Protein AF-A0A842LQK1-F1 (afdb_monomer_lite)

Foldseek 3Di:
DVVVVVVVVVVVVVVVVVVVVPPPQPPPPPPPPPPQPFPDDDPFFTKTKDDFFADPPAPDEAEAEAQLQLVCVSVRSVVVVVRVVCRDPHHHTYMYTYTHTPPPNVDRPVVNVSSVVRVVD

Radius of gyration: 19.78 Å; chains: 1; bounding box: 48×56×37 Å

Structure (mmCIF, N/CA/C/O backbone):
data_AF-A0A842LQK1-F1
#
_entry.id   AF-A0A842LQK1-F1
#
loop_
_atom_site.group_PDB
_atom_site.id
_atom_site.type_symbol
_atom_site.label_atom_id
_atom_site.label_alt_id
_atom_site.label_comp_id
_atom_site.label_asym_id
_atom_site.label_entity_id
_atom_site.label_seq_id
_atom_site.pdbx_PDB_ins_code
_atom_site.Cartn_x
_atom_site.Cartn_y
_atom_site.Cartn_z
_atom_site.occupancy
_atom_site.B_iso_or_equiv
_atom_site.auth_seq_id
_atom_site.auth_comp_id
_atom_site.auth_asym_id
_atom_site.auth_atom_id
_atom_site.pdbx_PDB_model_num
ATOM 1 N N . MET A 1 1 ? 29.451 43.425 2.345 1.00 68.75 1 MET A N 1
ATOM 2 C CA . MET A 1 1 ? 28.699 42.564 1.396 1.00 68.75 1 MET A CA 1
ATOM 3 C C . MET A 1 1 ? 28.865 41.070 1.684 1.00 68.75 1 MET A C 1
ATOM 5 O O . MET A 1 1 ? 27.851 40.403 1.824 1.00 68.75 1 MET A O 1
ATOM 9 N N . ARG A 1 2 ? 30.087 40.549 1.893 1.00 76.81 2 ARG A N 1
ATOM 10 C CA . ARG A 1 2 ? 30.337 39.114 2.169 1.00 76.81 2 ARG A CA 1
ATOM 11 C C . ARG A 1 2 ? 29.569 38.523 3.370 1.00 76.81 2 ARG A C 1
ATOM 13 O O . ARG A 1 2 ? 28.987 37.460 3.238 1.00 76.81 2 ARG A O 1
ATOM 20 N N . ARG A 1 3 ? 29.472 39.235 4.504 1.00 78.19 3 ARG A N 1
ATOM 21 C CA . ARG A 1 3 ? 28.734 38.756 5.699 1.00 78.19 3 ARG A CA 1
ATOM 22 C C . ARG A 1 3 ? 27.224 38.604 5.475 1.00 78.19 3 ARG A C 1
ATOM 24 O O . ARG A 1 3 ? 26.626 37.681 6.008 1.00 78.19 3 ARG A O 1
ATOM 31 N N . LYS A 1 4 ? 26.619 39.497 4.679 1.00 78.25 4 LYS A N 1
ATOM 32 C CA . LYS A 1 4 ? 25.191 39.415 4.326 1.00 78.25 4 LYS A CA 1
ATOM 33 C C . LYS A 1 4 ? 24.937 38.233 3.387 1.00 78.25 4 LYS A C 1
ATOM 35 O O . LYS A 1 4 ? 24.012 37.481 3.634 1.00 78.25 4 LYS A O 1
ATOM 40 N N . LEU A 1 5 ? 25.816 38.021 2.403 1.00 87.19 5 LEU A N 1
ATOM 41 C CA . LEU A 1 5 ? 25.741 36.882 1.482 1.00 87.19 5 LEU A CA 1
ATOM 42 C C . LEU A 1 5 ? 25.854 35.528 2.208 1.00 87.19 5 LEU A C 1
ATOM 44 O O . LEU A 1 5 ? 25.069 34.628 1.938 1.00 87.19 5 LEU A O 1
ATOM 48 N N . ILE A 1 6 ? 26.783 35.407 3.164 1.00 88.81 6 ILE A N 1
ATOM 49 C CA . ILE A 1 6 ? 26.952 34.189 3.978 1.00 88.81 6 ILE A CA 1
ATOM 50 C C . ILE A 1 6 ? 25.699 33.912 4.819 1.00 88.81 6 ILE A C 1
ATOM 52 O O . ILE A 1 6 ? 25.238 32.775 4.865 1.00 88.81 6 ILE A O 1
ATOM 56 N N . LEU A 1 7 ? 25.115 34.944 5.442 1.00 86.94 7 LEU A N 1
ATOM 57 C CA . LEU A 1 7 ? 23.871 34.788 6.203 1.00 86.94 7 LEU A CA 1
ATOM 58 C C . LEU A 1 7 ? 22.710 34.336 5.310 1.00 86.94 7 LEU A C 1
ATOM 60 O O . LEU A 1 7 ? 21.955 33.451 5.695 1.00 86.94 7 LEU A O 1
ATOM 64 N N . THR A 1 8 ? 22.573 34.923 4.119 1.00 89.38 8 THR A N 1
ATOM 65 C CA . THR A 1 8 ? 21.511 34.552 3.175 1.00 89.38 8 THR A CA 1
ATOM 66 C C . THR A 1 8 ? 21.645 33.100 2.722 1.00 89.38 8 THR A C 1
ATOM 68 O O . THR A 1 8 ? 20.646 32.390 2.684 1.00 89.38 8 THR A O 1
ATOM 71 N N . LEU A 1 9 ? 22.867 32.636 2.441 1.00 92.31 9 LEU A N 1
ATOM 72 C CA . LEU A 1 9 ? 23.116 31.241 2.074 1.00 92.31 9 LEU A CA 1
ATOM 73 C C . LEU A 1 9 ? 22.790 30.278 3.222 1.00 92.31 9 LEU A C 1
ATOM 75 O O . LEU A 1 9 ? 22.134 29.272 2.979 1.00 92.31 9 LEU A O 1
ATOM 79 N N . LEU A 1 10 ? 23.160 30.613 4.464 1.00 92.38 10 LEU A N 1
ATOM 80 C CA . LEU A 1 10 ? 22.830 29.800 5.642 1.00 92.38 10 LEU A CA 1
ATOM 81 C C . LEU A 1 10 ? 21.317 29.659 5.850 1.00 92.38 10 LEU A C 1
ATOM 83 O O . LEU A 1 10 ? 20.825 28.557 6.090 1.00 92.38 10 LEU A O 1
ATOM 87 N N . VAL A 1 11 ? 20.571 30.756 5.712 1.00 92.62 11 VAL A N 1
ATOM 88 C CA . VAL A 1 11 ? 19.106 30.735 5.823 1.00 92.62 11 VAL A CA 1
ATOM 89 C C . VAL A 1 11 ? 18.492 29.890 4.707 1.00 92.62 11 VAL A C 1
ATOM 91 O O . VAL A 1 11 ? 17.615 29.077 4.981 1.00 92.62 11 VAL A O 1
ATOM 94 N N . LEU A 1 12 ? 18.988 30.011 3.471 1.00 92.00 12 LEU A N 1
ATOM 95 C CA . LEU A 1 12 ? 18.496 29.213 2.348 1.00 92.00 12 LEU A CA 1
ATOM 96 C C . LEU A 1 12 ? 18.748 27.712 2.560 1.00 92.00 12 LEU A C 1
ATOM 98 O O . LEU A 1 12 ? 17.841 26.917 2.338 1.00 92.00 12 LEU A O 1
ATOM 102 N N . THR A 1 13 ? 19.934 27.333 3.056 1.00 88.19 13 THR A N 1
ATOM 103 C CA . THR A 1 13 ? 20.259 25.931 3.371 1.00 88.19 13 THR A CA 1
ATOM 104 C C . THR A 1 13 ? 19.427 25.372 4.522 1.00 88.19 13 THR A C 1
ATOM 106 O O . THR A 1 13 ? 19.061 24.201 4.503 1.00 88.19 13 THR A O 1
ATOM 109 N N . LEU A 1 14 ? 19.103 26.199 5.520 1.00 89.25 14 LEU A N 1
ATOM 110 C CA . LEU A 1 14 ? 18.265 25.782 6.640 1.00 89.25 14 LEU A CA 1
ATOM 111 C C . LEU A 1 14 ? 16.823 25.547 6.178 1.00 89.25 14 LEU A C 1
ATOM 113 O O . LEU A 1 14 ? 16.220 24.541 6.537 1.00 89.25 14 LEU A O 1
ATOM 117 N N . ILE A 1 15 ? 16.303 26.436 5.327 1.00 86.94 15 ILE A N 1
ATOM 118 C CA . ILE A 1 15 ? 14.966 26.314 4.743 1.00 86.94 15 ILE A CA 1
ATOM 119 C C . ILE A 1 15 ? 14.868 25.034 3.899 1.00 86.94 15 ILE A C 1
ATOM 121 O O . ILE A 1 15 ? 13.948 24.241 4.102 1.00 86.94 15 ILE A O 1
ATOM 125 N N . THR A 1 16 ? 15.823 24.778 2.999 1.00 81.50 16 THR A N 1
ATOM 126 C CA . THR A 1 16 ? 15.813 23.548 2.187 1.00 81.50 16 THR A CA 1
ATOM 127 C C . THR A 1 16 ? 15.929 22.291 3.047 1.00 81.50 16 THR A C 1
ATOM 129 O O . THR A 1 16 ? 15.209 21.329 2.800 1.00 81.50 16 THR A O 1
ATOM 132 N N . ALA A 1 17 ? 16.752 22.304 4.101 1.00 83.62 17 ALA A N 1
ATOM 133 C CA . ALA A 1 17 ? 16.832 21.192 5.046 1.00 83.62 17 ALA A CA 1
ATOM 134 C C . ALA A 1 17 ? 15.488 20.936 5.749 1.00 83.62 17 ALA A C 1
ATOM 136 O O . ALA A 1 17 ? 15.046 19.792 5.810 1.00 83.62 17 ALA A O 1
ATOM 137 N N . THR A 1 18 ? 14.791 21.983 6.211 1.00 78.88 18 THR A N 1
ATOM 138 C CA . THR A 1 18 ? 13.472 21.820 6.846 1.00 78.88 18 THR A CA 1
ATOM 139 C C . THR A 1 18 ? 12.418 21.254 5.895 1.00 78.88 18 THR A C 1
ATOM 141 O O . THR A 1 18 ? 11.644 20.405 6.318 1.00 78.88 18 THR A O 1
ATOM 144 N N . TYR A 1 19 ? 12.428 21.625 4.608 1.00 80.19 19 TYR A N 1
ATOM 145 C CA . TYR A 1 19 ? 11.531 21.026 3.609 1.00 80.19 19 TYR A CA 1
ATOM 146 C C . TYR A 1 19 ? 11.764 19.521 3.422 1.00 80.19 19 TYR A C 1
ATOM 148 O O . TYR A 1 19 ? 10.805 18.790 3.206 1.00 80.19 19 TYR A O 1
ATOM 156 N N . HIS A 1 20 ? 13.010 19.049 3.526 1.00 72.75 20 HIS A N 1
ATOM 157 C CA . HIS A 1 20 ? 13.318 17.618 3.448 1.00 72.75 20 HIS A CA 1
ATOM 158 C C . HIS A 1 20 ? 12.992 16.860 4.743 1.00 72.75 20 HIS A C 1
ATOM 160 O O . HIS A 1 20 ? 12.592 15.704 4.683 1.00 72.75 20 HIS A O 1
ATOM 166 N N . LEU A 1 21 ? 13.145 17.499 5.908 1.00 69.00 21 LEU A N 1
ATOM 167 C CA . LEU A 1 21 ? 12.807 16.918 7.216 1.00 69.00 21 LEU A CA 1
ATOM 168 C C . LEU A 1 21 ? 11.299 16.891 7.500 1.00 69.00 21 LEU A C 1
ATOM 170 O O . LEU A 1 21 ? 10.846 16.071 8.290 1.00 69.00 21 LEU A O 1
ATOM 174 N N . MET A 1 22 ? 10.533 17.787 6.879 1.00 66.81 22 MET A N 1
ATOM 175 C CA . MET A 1 22 ? 9.080 17.882 7.018 1.00 66.81 22 MET A CA 1
ATOM 176 C C . MET A 1 22 ? 8.335 17.261 5.836 1.00 66.81 22 MET A C 1
ATOM 178 O O . MET A 1 22 ? 7.175 17.609 5.647 1.00 66.81 22 MET A O 1
ATOM 182 N N . ASP A 1 23 ? 8.958 16.403 5.020 1.00 65.94 23 ASP A N 1
ATOM 183 C CA . ASP A 1 23 ? 8.209 15.652 4.009 1.00 65.94 23 ASP A CA 1
ATOM 184 C C . ASP A 1 23 ? 7.320 14.636 4.748 1.00 65.94 23 ASP A C 1
ATOM 186 O O . ASP A 1 23 ? 7.836 13.626 5.232 1.00 65.94 23 ASP A O 1
ATOM 190 N N . PRO A 1 24 ? 5.996 14.873 4.870 1.00 56.91 24 PRO A N 1
ATOM 191 C CA . PRO A 1 24 ? 5.113 13.943 5.568 1.00 56.91 24 PRO A CA 1
ATOM 192 C C . PRO A 1 24 ? 4.928 12.646 4.761 1.00 56.91 24 PRO A C 1
ATOM 194 O O . PRO A 1 24 ? 4.240 11.737 5.207 1.00 56.91 24 PRO A O 1
ATOM 197 N N . PHE A 1 25 ? 5.537 12.574 3.571 1.00 55.12 25 PHE A N 1
ATOM 198 C CA . PHE A 1 25 ? 5.591 11.421 2.689 1.00 55.12 25 PHE A CA 1
ATOM 199 C C . PHE A 1 25 ? 7.015 10.873 2.533 1.00 55.12 25 PHE A C 1
ATOM 201 O O . PHE A 1 25 ? 7.235 10.024 1.663 1.00 55.12 25 PHE A O 1
ATOM 208 N N . ALA A 1 26 ? 7.989 11.337 3.334 1.00 52.44 26 ALA A N 1
ATOM 209 C CA . ALA A 1 26 ? 9.244 10.612 3.476 1.00 52.44 26 ALA A CA 1
ATOM 210 C C . ALA A 1 26 ? 8.883 9.181 3.895 1.00 52.44 26 ALA A C 1
ATOM 212 O O . ALA A 1 26 ? 8.093 9.026 4.829 1.00 52.44 26 ALA A O 1
ATOM 213 N N . PRO A 1 27 ? 9.385 8.144 3.201 1.00 46.56 27 PRO A N 1
ATOM 214 C CA . PRO A 1 27 ? 9.001 6.776 3.495 1.00 46.56 27 PRO A CA 1
ATOM 215 C C . PRO A 1 27 ? 9.331 6.493 4.955 1.00 46.56 27 PRO A C 1
ATOM 217 O O . PRO A 1 27 ? 10.505 6.399 5.326 1.00 46.56 27 PRO A O 1
ATOM 220 N N . SER A 1 28 ? 8.281 6.394 5.772 1.00 43.84 28 SER A N 1
ATOM 221 C CA . SER A 1 28 ? 8.361 5.849 7.114 1.00 43.84 28 SER A CA 1
ATOM 222 C C . SER A 1 28 ? 9.085 4.519 6.978 1.00 43.84 28 SER A C 1
ATOM 224 O O . SER A 1 28 ? 8.589 3.599 6.330 1.00 43.84 28 SER A O 1
ATOM 226 N N . GLN A 1 29 ? 10.289 4.420 7.538 1.00 46.75 29 GLN A N 1
ATOM 227 C CA . GLN A 1 29 ? 10.906 3.126 7.801 1.00 46.75 29 GLN A CA 1
ATOM 228 C C . GLN A 1 29 ? 10.179 2.537 9.016 1.00 46.75 29 GLN A C 1
ATOM 230 O O . GLN A 1 29 ? 10.760 2.363 10.086 1.00 46.75 29 GLN A O 1
ATOM 235 N N . GLY A 1 30 ? 8.869 2.330 8.875 1.00 40.03 30 GLY A N 1
ATOM 236 C CA . GLY A 1 30 ? 8.083 1.538 9.795 1.00 40.03 30 GLY A CA 1
ATOM 237 C C . GLY A 1 30 ? 8.585 0.118 9.643 1.00 40.03 30 GLY A C 1
ATOM 238 O O . GLY A 1 30 ? 8.332 -0.534 8.636 1.00 40.03 30 GLY A O 1
ATOM 239 N N . ILE A 1 31 ? 9.380 -0.332 10.607 1.00 44.16 31 ILE A N 1
ATOM 240 C CA . ILE A 1 31 ? 9.728 -1.740 10.732 1.00 44.16 31 ILE A CA 1
ATOM 241 C C . ILE A 1 31 ? 8.415 -2.475 10.999 1.00 44.16 31 ILE A C 1
ATOM 243 O O . ILE A 1 31 ? 7.906 -2.437 12.116 1.00 44.16 31 ILE A O 1
ATOM 247 N N . HIS A 1 32 ? 7.851 -3.111 9.977 1.00 44.25 32 HIS A N 1
ATOM 248 C CA . HIS A 1 32 ? 6.785 -4.085 10.154 1.00 44.25 32 HIS A CA 1
ATOM 249 C C . HIS A 1 32 ? 7.408 -5.483 10.130 1.00 44.25 32 HIS A C 1
ATOM 251 O O . HIS A 1 32 ? 7.615 -6.092 9.088 1.00 44.25 32 HIS A O 1
ATOM 257 N N . GLU A 1 33 ? 7.725 -5.991 11.323 1.00 41.44 33 GLU A N 1
ATOM 258 C CA . GLU A 1 33 ? 7.967 -7.417 11.583 1.00 41.44 33 GLU A CA 1
ATOM 259 C C . GLU A 1 33 ? 6.632 -8.187 11.679 1.00 41.44 33 GLU A C 1
ATOM 261 O O . GLU A 1 33 ? 6.373 -8.939 12.616 1.00 41.44 33 GLU A O 1
ATOM 266 N N . SER A 1 34 ? 5.762 -8.013 10.687 1.00 45.66 34 SER A N 1
ATOM 267 C CA . SER A 1 34 ? 4.775 -9.022 10.311 1.00 45.66 34 SER A CA 1
ATOM 268 C C . SER A 1 34 ? 5.138 -9.402 8.885 1.00 45.66 34 SER A C 1
ATOM 270 O O . SER A 1 34 ? 5.270 -8.489 8.077 1.00 45.66 34 SER A O 1
ATOM 272 N N . PRO A 1 35 ? 5.349 -10.683 8.540 1.00 47.75 35 PRO A N 1
ATOM 273 C CA . PRO A 1 35 ? 5.600 -11.021 7.152 1.00 47.75 35 PRO A CA 1
ATOM 274 C C . PRO A 1 35 ? 4.356 -10.615 6.364 1.00 47.75 35 PRO A C 1
ATOM 276 O O . PRO A 1 35 ? 3.282 -11.181 6.572 1.00 47.75 35 PRO A O 1
ATOM 279 N N . ASP A 1 36 ? 4.497 -9.603 5.512 1.00 61.59 36 ASP A N 1
ATOM 280 C CA . ASP A 1 36 ? 3.518 -9.291 4.485 1.00 61.59 36 ASP A CA 1
ATOM 281 C C . ASP A 1 36 ? 3.291 -10.582 3.705 1.00 61.59 36 ASP A C 1
ATOM 283 O O . ASP A 1 36 ? 4.193 -11.115 3.051 1.00 61.59 36 ASP A O 1
ATOM 287 N N . ASP A 1 37 ? 2.107 -11.166 3.873 1.00 86.56 37 ASP A N 1
ATOM 288 C CA . ASP A 1 37 ? 1.800 -12.441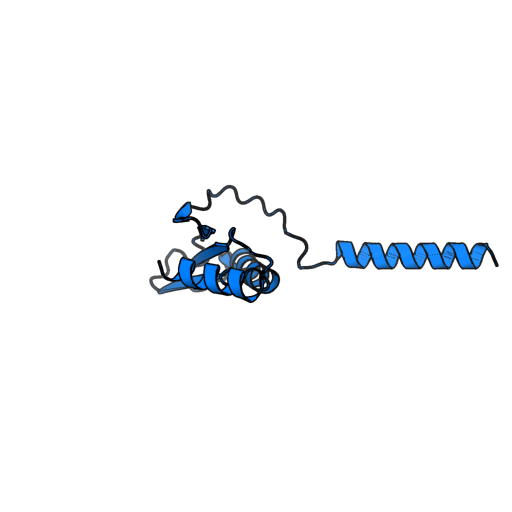 3.249 1.00 86.56 37 ASP A CA 1
ATOM 289 C C . ASP A 1 37 ? 1.550 -12.127 1.774 1.00 86.56 37 ASP A C 1
ATOM 291 O O . ASP A 1 37 ? 0.516 -11.554 1.414 1.00 86.56 37 ASP A O 1
ATOM 295 N N . VAL A 1 38 ? 2.537 -12.410 0.920 1.00 92.19 38 VAL A N 1
ATOM 296 C CA . VAL A 1 38 ? 2.375 -12.316 -0.532 1.00 92.19 38 VAL A CA 1
ATOM 297 C C . VAL A 1 38 ? 1.353 -13.375 -0.931 1.00 92.19 38 VAL A C 1
ATOM 299 O O . VAL A 1 38 ? 1.658 -14.561 -1.031 1.00 92.19 38 VAL A O 1
ATOM 302 N N . ILE A 1 39 ? 0.116 -12.943 -1.154 1.00 94.06 39 ILE A N 1
ATOM 303 C CA . ILE A 1 39 ? -1.010 -13.827 -1.479 1.00 94.06 39 ILE A CA 1
ATOM 304 C C . ILE A 1 39 ? -1.149 -14.081 -2.982 1.00 94.06 39 ILE A C 1
ATOM 306 O O . ILE A 1 39 ? -1.912 -14.953 -3.394 1.00 94.06 39 ILE A O 1
ATOM 310 N N . GLY A 1 40 ? -0.434 -13.314 -3.803 1.00 92.62 40 GLY A N 1
ATOM 311 C CA . GLY A 1 40 ? -0.442 -13.434 -5.253 1.00 92.62 40 GLY A CA 1
ATOM 312 C C . GLY A 1 40 ? 0.819 -12.836 -5.856 1.00 92.62 40 GLY A C 1
ATOM 313 O O . GLY A 1 40 ? 1.348 -11.843 -5.362 1.00 92.62 40 GLY A O 1
ATOM 314 N N . SER A 1 41 ? 1.322 -13.452 -6.921 1.00 94.94 41 SER A N 1
ATOM 315 C CA . SER A 1 41 ? 2.454 -12.922 -7.679 1.00 94.94 41 SER A CA 1
ATOM 316 C C . SER A 1 41 ? 2.442 -13.438 -9.111 1.00 94.94 41 SER A C 1
ATOM 318 O O . SER A 1 41 ? 2.004 -14.560 -9.373 1.00 94.94 41 SER A O 1
ATOM 320 N N . ASP A 1 42 ? 2.923 -12.612 -10.034 1.00 95.44 42 ASP A N 1
ATOM 321 C CA . ASP A 1 42 ? 3.179 -12.973 -11.426 1.00 95.44 42 ASP A CA 1
ATOM 322 C C . ASP A 1 42 ? 4.235 -12.034 -12.045 1.00 95.44 42 ASP A C 1
ATOM 324 O O . ASP A 1 42 ? 4.913 -11.283 -11.343 1.00 95.44 42 ASP A O 1
ATOM 328 N N . GLU A 1 43 ? 4.404 -12.060 -13.372 1.00 96.81 43 GLU A N 1
ATOM 329 C CA . GLU A 1 43 ? 5.377 -11.196 -14.052 1.00 96.81 43 GLU A CA 1
ATOM 330 C C . GLU A 1 43 ? 5.085 -9.681 -13.987 1.00 96.81 43 GLU A C 1
ATOM 332 O O . GLU A 1 43 ? 5.899 -8.885 -14.463 1.00 96.81 43 GLU A O 1
ATOM 337 N N . LEU A 1 44 ? 3.915 -9.266 -13.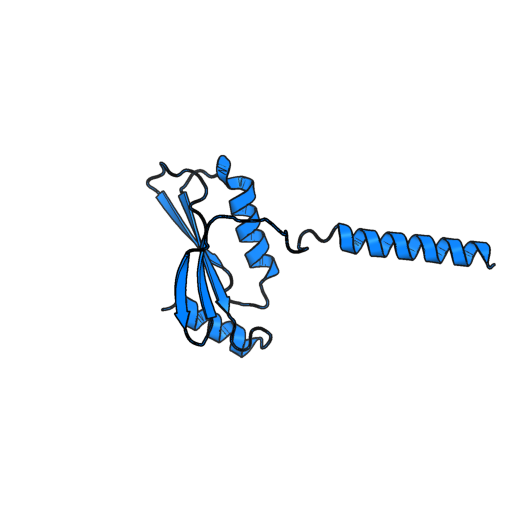495 1.00 97.44 44 LEU A N 1
ATOM 338 C CA . LEU A 1 44 ? 3.503 -7.871 -13.342 1.00 97.44 44 LEU A CA 1
ATOM 339 C C . LEU A 1 44 ? 3.872 -7.317 -11.961 1.00 97.44 44 LEU A C 1
ATOM 341 O O . LEU A 1 44 ? 4.086 -6.105 -11.849 1.00 97.44 44 LEU A O 1
ATOM 345 N N . GLY A 1 45 ? 3.952 -8.173 -10.936 1.00 96.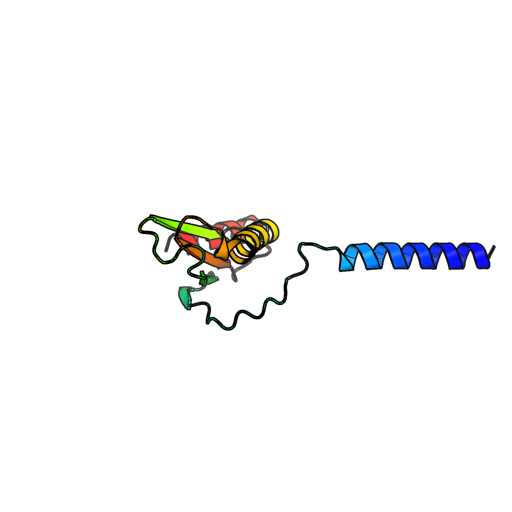75 45 GLY A N 1
ATOM 346 C CA . GLY A 1 45 ? 4.200 -7.759 -9.558 1.00 96.75 45 GLY A CA 1
ATOM 347 C C . GLY A 1 45 ? 3.709 -8.741 -8.493 1.00 96.75 45 GLY A C 1
ATOM 348 O O . GLY A 1 45 ? 3.531 -9.932 -8.752 1.00 96.75 45 GLY A O 1
ATOM 349 N N . THR A 1 46 ? 3.489 -8.216 -7.288 1.00 96.62 46 THR A N 1
ATOM 350 C CA . THR A 1 46 ? 2.976 -8.948 -6.120 1.00 96.62 46 THR A CA 1
ATOM 351 C C . THR A 1 46 ? 1.696 -8.310 -5.577 1.00 96.62 46 THR A C 1
ATOM 353 O O . THR A 1 46 ? 1.422 -7.128 -5.794 1.00 96.62 46 THR A O 1
ATOM 356 N N . VAL A 1 47 ? 0.899 -9.109 -4.870 1.00 96.19 47 VAL A N 1
ATOM 357 C CA . VAL A 1 47 ? -0.189 -8.644 -4.008 1.00 96.19 47 VAL A CA 1
ATOM 358 C C . VAL A 1 47 ? 0.114 -9.104 -2.593 1.00 96.19 47 VAL A C 1
ATOM 360 O O . VAL A 1 47 ? 0.226 -10.302 -2.330 1.00 96.19 47 VAL A O 1
ATOM 363 N N . GLU A 1 48 ? 0.234 -8.143 -1.693 1.00 95.19 48 GLU A N 1
ATOM 364 C CA . GLU A 1 48 ? 0.577 -8.338 -0.289 1.00 95.19 48 GLU A CA 1
ATOM 365 C C . GLU A 1 48 ? -0.649 -8.071 0.580 1.00 95.19 48 GLU A C 1
ATOM 367 O O . GLU A 1 48 ? -1.403 -7.122 0.343 1.00 95.19 48 GLU A O 1
ATOM 372 N N . ARG A 1 49 ? -0.875 -8.921 1.583 1.00 95.56 49 ARG A N 1
ATOM 373 C CA . ARG A 1 49 ? -1.929 -8.717 2.577 1.00 95.56 49 ARG A CA 1
ATOM 374 C C . ARG A 1 49 ? -1.335 -8.112 3.847 1.00 95.56 49 ARG A C 1
ATOM 376 O O . ARG A 1 49 ? -0.578 -8.788 4.536 1.00 95.56 49 ARG A O 1
ATOM 383 N N . LEU A 1 50 ? -1.762 -6.896 4.186 1.00 95.12 50 LEU A N 1
ATOM 384 C CA . LEU A 1 50 ? -1.383 -6.187 5.411 1.00 95.12 50 LEU A CA 1
ATOM 385 C C . LEU A 1 50 ? -2.519 -6.236 6.451 1.00 95.12 50 LEU A C 1
ATOM 387 O O . LEU A 1 50 ? -3.709 -6.198 6.100 1.00 95.12 50 LEU A O 1
ATOM 391 N N . GLY A 1 51 ? -2.150 -6.279 7.733 1.00 91.75 51 GLY A N 1
ATOM 392 C CA . GLY A 1 51 ? -3.075 -6.362 8.868 1.00 91.75 51 GLY A CA 1
ATOM 393 C C . GLY A 1 51 ? -3.355 -7.800 9.342 1.00 91.75 51 GLY A C 1
ATOM 394 O O . GLY A 1 51 ? -2.551 -8.700 9.094 1.00 91.75 51 GLY A O 1
ATOM 395 N N . PRO A 1 52 ? -4.494 -8.057 10.019 1.00 94.75 52 PRO A N 1
ATOM 396 C CA . PRO A 1 52 ? -5.656 -7.176 10.159 1.00 94.75 52 PRO A CA 1
ATOM 397 C C . PRO A 1 52 ? -5.424 -5.968 11.080 1.00 94.75 52 PRO A C 1
ATOM 399 O O . PRO A 1 52 ? -4.755 -6.072 12.105 1.00 94.75 52 PRO A O 1
ATOM 402 N N . TYR A 1 53 ? -6.060 -4.845 10.746 1.00 96.62 53 TYR A N 1
ATOM 403 C CA . TYR A 1 53 ? -6.103 -3.614 11.543 1.00 96.62 53 TYR A CA 1
ATOM 404 C C . TYR A 1 53 ? -7.514 -3.366 12.089 1.00 96.62 53 TYR A C 1
ATOM 406 O O . TYR A 1 53 ? -8.497 -3.916 11.578 1.00 96.62 53 TYR A O 1
ATOM 414 N N . GLY A 1 54 ? -7.642 -2.498 13.089 1.00 97.69 54 GLY A N 1
ATOM 415 C CA . GLY A 1 54 ? -8.941 -2.161 13.662 1.00 97.69 54 GLY A CA 1
ATOM 416 C C . GLY A 1 54 ? -9.469 -3.180 14.663 1.00 97.69 54 GLY A C 1
ATOM 417 O O . GLY A 1 54 ? -8.730 -3.924 15.302 1.00 97.69 54 GLY A O 1
ATOM 418 N N . ASN A 1 55 ? -10.791 -3.219 14.789 1.00 97.94 55 ASN A N 1
ATOM 419 C CA . ASN A 1 55 ? -11.486 -4.100 15.716 1.00 97.94 55 ASN A CA 1
ATOM 420 C C . ASN A 1 55 ? -11.554 -5.543 15.183 1.00 97.94 55 ASN A C 1
ATOM 422 O O . ASN A 1 55 ? -12.419 -5.859 14.361 1.00 97.94 55 ASN A O 1
ATOM 426 N N . HIS A 1 56 ? -10.680 -6.423 15.684 1.00 94.88 56 HIS A N 1
ATOM 427 C CA . HIS A 1 56 ? -10.603 -7.841 15.290 1.00 94.88 56 HIS A CA 1
ATOM 428 C C . HIS A 1 56 ? -11.854 -8.656 15.658 1.00 94.88 56 HIS A C 1
ATOM 430 O O . HIS A 1 56 ? -12.145 -9.652 14.995 1.00 94.88 56 HIS A O 1
ATOM 436 N N . ASP A 1 57 ? -12.638 -8.206 16.642 1.00 96.31 57 ASP A N 1
ATOM 437 C CA . ASP A 1 57 ? -13.898 -8.848 17.043 1.00 96.31 57 ASP A CA 1
ATOM 438 C C . ASP A 1 57 ? -15.079 -8.450 16.142 1.00 96.31 57 ASP A C 1
ATOM 440 O O . ASP A 1 57 ? -16.194 -8.965 16.274 1.00 96.31 57 ASP A O 1
ATOM 444 N N . SER A 1 58 ? -14.873 -7.511 15.214 1.00 97.81 58 SER A N 1
ATOM 445 C CA . SER A 1 58 ? -15.933 -7.056 14.326 1.00 97.81 58 SER A CA 1
ATOM 446 C C . SER A 1 58 ? -16.343 -8.139 13.327 1.00 97.81 58 SER A C 1
ATOM 448 O O . SER A 1 58 ? -15.526 -8.691 12.589 1.00 97.81 58 SER A O 1
ATOM 450 N N . SER A 1 59 ? -17.650 -8.380 13.212 1.00 97.50 59 SER A N 1
ATOM 451 C CA . SER A 1 59 ? -18.207 -9.210 12.138 1.00 97.50 59 SER A CA 1
ATOM 452 C C . SER A 1 59 ? -18.193 -8.511 10.772 1.00 97.50 59 SER A C 1
ATOM 454 O O . SER A 1 59 ? -18.347 -9.173 9.745 1.00 97.50 59 SER A O 1
ATOM 456 N N . ILE A 1 60 ? -17.994 -7.187 10.742 1.00 98.25 60 ILE A N 1
ATOM 457 C CA . ILE A 1 60 ? -17.868 -6.401 9.513 1.00 98.25 60 ILE A CA 1
ATOM 458 C C . ILE A 1 60 ? -16.389 -6.298 9.149 1.00 98.25 60 ILE A C 1
ATOM 460 O O . ILE A 1 60 ? -15.566 -5.828 9.936 1.00 98.25 60 ILE A O 1
ATOM 464 N N . ARG A 1 61 ? -16.076 -6.720 7.923 1.00 97.69 61 ARG A N 1
ATOM 465 C CA . ARG A 1 61 ? -14.722 -6.732 7.369 1.00 97.69 61 ARG A CA 1
ATOM 466 C C . ARG A 1 61 ? -14.655 -5.805 6.168 1.00 97.69 61 ARG A C 1
ATOM 468 O O . ARG A 1 61 ? -15.480 -5.919 5.264 1.00 97.69 61 ARG A O 1
ATOM 475 N N . ILE A 1 62 ? -13.680 -4.906 6.162 1.00 98.19 62 ILE A N 1
ATOM 476 C CA . ILE A 1 62 ? -13.458 -3.938 5.090 1.00 98.19 62 ILE A CA 1
ATOM 477 C C . ILE A 1 62 ? -12.136 -4.274 4.406 1.00 98.19 62 ILE A C 1
ATOM 479 O O . ILE A 1 62 ? -11.076 -4.244 5.026 1.00 98.19 62 ILE A O 1
ATOM 483 N N . ALA A 1 63 ? -12.210 -4.588 3.115 1.00 97.25 63 ALA A N 1
ATOM 484 C CA . ALA A 1 63 ? -11.040 -4.734 2.263 1.00 97.25 63 ALA A CA 1
ATOM 485 C C . ALA A 1 63 ? -10.685 -3.377 1.645 1.00 97.25 63 ALA A C 1
ATOM 487 O O . ALA A 1 63 ? -11.549 -2.717 1.065 1.00 97.25 63 ALA A O 1
ATOM 488 N N . ILE A 1 64 ? -9.419 -2.978 1.746 1.00 97.81 64 ILE A N 1
ATOM 489 C CA . ILE A 1 64 ? -8.882 -1.785 1.086 1.00 97.81 64 ILE A CA 1
ATOM 490 C C . ILE A 1 64 ? -7.846 -2.248 0.068 1.00 97.81 64 ILE A C 1
ATOM 492 O O . ILE A 1 64 ? -6.915 -2.958 0.427 1.00 97.81 64 ILE A O 1
ATOM 496 N N . ILE A 1 65 ? -7.991 -1.846 -1.194 1.00 96.94 65 ILE A N 1
ATOM 497 C CA . ILE A 1 65 ? -7.025 -2.167 -2.251 1.00 96.94 65 ILE A CA 1
ATOM 498 C C . ILE A 1 65 ? -6.225 -0.907 -2.571 1.00 96.94 65 ILE A C 1
ATOM 500 O O . ILE A 1 65 ? -6.804 0.148 -2.839 1.00 96.94 65 ILE A O 1
ATOM 504 N N . THR A 1 66 ? -4.899 -1.004 -2.541 1.00 97.69 66 THR A N 1
ATOM 505 C CA . THR A 1 66 ? -3.982 0.114 -2.811 1.00 97.69 66 THR A CA 1
ATOM 506 C C . THR A 1 66 ? -2.896 -0.300 -3.802 1.00 97.69 66 THR A C 1
ATOM 508 O O . THR A 1 66 ? -2.760 -1.475 -4.121 1.00 97.69 66 THR A O 1
ATOM 511 N N . GLY A 1 67 ? -2.135 0.660 -4.332 1.00 96.81 67 GLY A N 1
ATOM 512 C CA . GLY A 1 67 ? -0.956 0.382 -5.164 1.00 96.81 67 GLY A CA 1
ATOM 513 C C . GLY A 1 67 ? -1.244 0.029 -6.630 1.00 96.81 67 GLY A C 1
ATOM 514 O O . GLY A 1 67 ? -0.317 -0.165 -7.410 1.00 96.81 67 GLY A O 1
ATOM 515 N N . ILE A 1 68 ? -2.519 0.017 -7.047 1.00 97.19 68 ILE A N 1
ATOM 516 C CA . ILE A 1 68 ? -2.924 -0.307 -8.429 1.00 97.19 68 ILE A CA 1
ATOM 517 C C . ILE A 1 68 ? -2.222 0.614 -9.441 1.00 97.19 68 ILE A C 1
ATOM 519 O O . ILE A 1 68 ? -1.852 0.176 -10.528 1.00 97.19 68 ILE A O 1
ATOM 523 N N . HIS A 1 69 ? -2.032 1.891 -9.106 1.00 97.75 69 HIS A N 1
ATOM 524 C CA . HIS A 1 69 ? -1.369 2.858 -9.973 1.00 97.75 69 HIS A CA 1
ATOM 525 C C . HIS A 1 69 ? -0.050 3.310 -9.327 1.00 97.75 69 HIS A C 1
ATOM 527 O O . HIS A 1 69 ? -0.070 4.101 -8.383 1.00 97.75 69 HIS A O 1
ATOM 533 N N . PRO A 1 70 ? 1.120 2.877 -9.834 1.00 97.31 70 PRO A N 1
ATOM 534 C CA . PRO A 1 70 ? 2.401 3.148 -9.170 1.00 97.31 70 PRO A CA 1
ATOM 535 C C . PRO A 1 70 ? 2.718 4.637 -9.001 1.00 97.31 70 PRO A C 1
ATOM 537 O O . PRO A 1 70 ? 3.320 5.049 -8.015 1.00 97.31 70 PRO A O 1
ATOM 540 N N . LEU A 1 71 ? 2.271 5.476 -9.938 1.00 97.19 71 LEU A N 1
ATOM 541 C CA . LEU A 1 71 ? 2.488 6.924 -9.877 1.00 97.19 71 LEU A CA 1
ATOM 542 C C . LEU A 1 71 ? 1.580 7.636 -8.855 1.00 97.19 71 LEU A C 1
ATOM 544 O O . LEU A 1 71 ? 1.804 8.805 -8.550 1.00 97.19 71 LEU A O 1
ATOM 548 N N . GLU A 1 72 ? 0.605 6.930 -8.281 1.00 97.44 72 GLU A N 1
ATOM 549 C CA . GLU A 1 72 ? -0.249 7.391 -7.179 1.00 97.44 72 GLU A CA 1
ATOM 550 C C . GLU A 1 72 ? 0.274 6.915 -5.808 1.00 97.44 72 GLU A C 1
ATOM 552 O O . GLU A 1 72 ? -0.426 7.035 -4.801 1.00 97.44 72 GLU A O 1
ATOM 557 N N . ALA A 1 73 ? 1.519 6.413 -5.738 1.00 94.50 73 ALA A N 1
ATOM 558 C CA . ALA A 1 73 ? 2.118 5.820 -4.537 1.00 94.50 73 ALA A CA 1
ATOM 559 C C . ALA A 1 73 ? 1.916 6.654 -3.263 1.00 94.50 73 ALA A C 1
ATOM 561 O O . ALA A 1 73 ? 1.571 6.100 -2.228 1.00 94.50 73 ALA A O 1
ATOM 562 N N . LYS A 1 74 ? 2.033 7.988 -3.335 1.00 94.50 74 LYS A N 1
ATOM 563 C CA . LYS A 1 74 ? 1.834 8.862 -2.164 1.00 94.50 74 LYS A CA 1
ATOM 564 C C . LYS A 1 74 ? 0.432 8.748 -1.561 1.00 94.50 74 LYS A C 1
ATOM 566 O O . LYS A 1 74 ? 0.299 8.716 -0.343 1.00 94.50 74 LYS A O 1
ATOM 571 N N . ALA A 1 75 ? -0.605 8.679 -2.395 1.00 96.94 75 ALA A N 1
ATOM 572 C CA . ALA A 1 75 ? -1.981 8.535 -1.924 1.00 96.94 75 ALA A CA 1
ATOM 573 C C . ALA A 1 75 ? -2.211 7.147 -1.311 1.00 96.94 75 ALA A C 1
ATOM 575 O O . ALA A 1 75 ? -2.873 7.017 -0.283 1.00 96.94 75 ALA A O 1
ATOM 576 N N . HIS A 1 76 ? -1.623 6.115 -1.917 1.00 96.88 76 HIS A N 1
ATOM 577 C CA . HIS A 1 76 ? -1.680 4.750 -1.404 1.00 96.88 76 HIS A CA 1
ATOM 578 C C . HIS A 1 76 ? -0.964 4.605 -0.056 1.00 96.88 76 HIS A C 1
ATOM 580 O O . HIS A 1 76 ? -1.562 4.074 0.877 1.00 96.88 76 HIS A O 1
ATOM 586 N N . SER A 1 77 ? 0.255 5.133 0.080 1.00 95.94 77 SER A N 1
ATOM 587 C CA . SER A 1 77 ? 0.999 5.139 1.344 1.00 95.94 77 SER A CA 1
ATOM 588 C C . SER A 1 77 ? 0.266 5.919 2.431 1.00 95.94 77 SER A C 1
ATOM 590 O O . SER A 1 77 ? 0.155 5.427 3.546 1.00 95.94 77 SER A O 1
ATOM 592 N N . ALA A 1 78 ? -0.306 7.083 2.104 1.00 96.81 78 ALA A N 1
ATOM 593 C CA . ALA A 1 78 ? -1.084 7.864 3.064 1.00 96.81 78 ALA A CA 1
ATOM 594 C C . ALA A 1 78 ? -2.331 7.111 3.563 1.00 96.81 78 ALA A C 1
ATOM 596 O O . ALA A 1 78 ? -2.670 7.198 4.739 1.00 96.81 78 ALA A O 1
ATOM 597 N N . MET A 1 79 ? -3.008 6.350 2.694 1.00 97.38 79 MET A N 1
ATOM 598 C CA . MET A 1 79 ? -4.137 5.503 3.098 1.00 97.38 79 MET A CA 1
ATOM 599 C C . MET A 1 79 ? -3.695 4.375 4.037 1.00 97.38 79 MET A C 1
ATOM 601 O O . MET A 1 79 ? -4.345 4.152 5.054 1.00 97.38 79 MET A O 1
ATOM 605 N N . ILE A 1 80 ? -2.602 3.678 3.706 1.00 97.31 80 ILE A N 1
ATOM 606 C CA . ILE A 1 80 ? -2.049 2.603 4.546 1.00 97.31 80 ILE A CA 1
ATOM 607 C C . ILE A 1 80 ? -1.686 3.161 5.922 1.00 97.31 80 ILE A C 1
ATOM 609 O O . ILE A 1 80 ? -2.211 2.691 6.927 1.00 97.31 80 ILE A O 1
ATOM 613 N N . GLN A 1 81 ? -0.898 4.236 5.947 1.00 97.31 81 GLN A N 1
ATOM 614 C CA . GLN A 1 81 ? -0.476 4.901 7.173 1.00 97.31 81 GLN A CA 1
ATOM 615 C C . GLN A 1 81 ? -1.671 5.352 8.020 1.00 97.31 81 GLN A C 1
ATOM 617 O O . GLN A 1 81 ? -1.693 5.118 9.222 1.00 97.31 81 GLN A O 1
ATOM 622 N N . ALA A 1 82 ? -2.702 5.943 7.409 1.00 97.50 82 ALA A N 1
ATOM 623 C CA . ALA A 1 82 ? -3.889 6.365 8.145 1.00 97.50 82 ALA A CA 1
ATOM 624 C C . ALA A 1 82 ? -4.617 5.186 8.812 1.00 97.50 82 ALA A C 1
ATOM 626 O O . ALA A 1 82 ? -5.126 5.337 9.921 1.00 97.50 82 ALA A O 1
ATOM 627 N N . VAL A 1 83 ? -4.675 4.019 8.165 1.00 97.69 83 VAL A N 1
ATOM 628 C CA . VAL A 1 83 ? -5.274 2.812 8.754 1.00 97.69 83 VAL A CA 1
ATOM 629 C C . VAL A 1 83 ? -4.412 2.274 9.895 1.00 97.69 83 VAL A C 1
ATOM 631 O O . VAL A 1 83 ? -4.951 1.941 10.949 1.00 97.69 83 VAL A O 1
ATOM 634 N N . GLU A 1 84 ? -3.095 2.227 9.705 1.00 96.38 84 GLU A N 1
ATOM 635 C CA . GLU A 1 84 ? -2.130 1.756 10.703 1.00 96.38 84 GLU A CA 1
ATOM 636 C C . GLU A 1 84 ? -2.137 2.630 11.958 1.00 96.38 84 GLU A C 1
ATOM 638 O O . GLU A 1 84 ? -2.370 2.137 13.061 1.00 96.38 84 GLU A O 1
ATOM 643 N N . GLU A 1 85 ? -1.972 3.943 11.790 1.00 96.94 85 GLU A N 1
ATOM 644 C CA . GLU A 1 85 ? -1.902 4.911 12.890 1.00 96.94 85 GLU A CA 1
ATOM 645 C C . GLU A 1 85 ? -3.206 5.005 13.686 1.00 96.94 85 GLU A C 1
ATOM 647 O O . GLU A 1 85 ? -3.189 5.345 14.868 1.00 96.94 85 GLU A O 1
ATOM 652 N N . ASN A 1 86 ? -4.346 4.703 13.058 1.00 97.06 86 ASN A N 1
ATOM 653 C CA . ASN A 1 86 ? -5.651 4.752 13.714 1.00 97.06 86 ASN A CA 1
ATOM 654 C C . ASN A 1 86 ? -6.176 3.371 14.121 1.00 97.06 86 ASN A C 1
ATOM 656 O O . ASN A 1 86 ? -7.307 3.305 14.609 1.00 97.06 86 ASN A O 1
ATOM 660 N N . SER A 1 87 ? -5.394 2.294 13.955 1.00 97.25 87 SER A N 1
ATOM 661 C CA . SER A 1 87 ? -5.836 0.905 14.151 1.00 97.25 87 SER A CA 1
ATOM 662 C C . SER A 1 87 ? -6.588 0.702 15.473 1.00 97.25 87 SER A C 1
ATOM 664 O O . SER A 1 87 ? -7.681 0.147 15.469 1.00 97.25 87 SER A O 1
ATOM 666 N N . ASP A 1 88 ? -6.110 1.261 16.585 1.00 96.88 88 ASP A N 1
ATOM 667 C CA . ASP A 1 88 ? -6.747 1.096 17.904 1.00 96.88 88 ASP A CA 1
ATOM 668 C C . ASP A 1 88 ? -8.133 1.764 18.036 1.00 96.88 88 ASP A C 1
ATOM 670 O O . ASP A 1 88 ? -8.889 1.474 18.963 1.00 96.88 88 ASP A O 1
ATOM 674 N N . SER A 1 89 ? -8.489 2.669 17.120 1.00 97.50 89 SER A N 1
ATOM 675 C CA . SER A 1 89 ? -9.737 3.449 17.151 1.00 97.50 89 SER A CA 1
ATOM 676 C C . SER A 1 89 ? -10.745 3.064 16.061 1.00 97.50 89 SER A C 1
ATOM 678 O O . SER A 1 89 ? -11.897 3.512 16.076 1.00 97.50 89 SER A O 1
ATOM 680 N N . LEU A 1 90 ? -10.332 2.237 15.100 1.00 97.88 90 LEU A N 1
ATOM 681 C CA . LEU A 1 90 ? -11.155 1.862 13.957 1.00 97.88 90 LEU A CA 1
ATOM 682 C C . LEU A 1 90 ? -12.281 0.894 14.364 1.00 97.88 90 LEU A C 1
ATOM 684 O O . LEU A 1 90 ? -12.065 -0.154 14.966 1.00 97.88 90 LEU A O 1
ATOM 688 N N . ARG A 1 91 ? -13.521 1.227 13.979 1.00 98.31 91 ARG A N 1
ATOM 689 C CA . ARG A 1 91 ? -14.748 0.513 14.395 1.00 98.31 91 ARG A CA 1
ATOM 690 C C . ARG A 1 91 ? -14.860 -0.934 13.884 1.00 98.31 91 ARG A C 1
ATOM 692 O O . ARG A 1 91 ? -15.514 -1.756 14.530 1.00 98.31 91 ARG A O 1
ATOM 699 N N . TYR A 1 92 ? -14.308 -1.218 12.708 1.00 98.62 92 TYR A N 1
ATOM 700 C CA . TYR A 1 92 ? -14.430 -2.496 11.992 1.00 98.62 92 TYR A CA 1
ATOM 701 C C . TYR A 1 92 ? -13.067 -3.179 11.835 1.00 98.62 92 TYR A C 1
ATOM 703 O O . TYR A 1 92 ? -12.052 -2.576 12.176 1.00 98.62 92 TYR A O 1
ATOM 711 N N . MET A 1 93 ? -13.038 -4.408 11.310 1.00 98.19 93 MET A N 1
ATOM 712 C CA . MET A 1 93 ? -11.783 -5.065 10.935 1.00 98.19 93 MET A CA 1
ATOM 713 C C . MET A 1 93 ? -11.399 -4.675 9.506 1.00 98.19 93 MET A C 1
ATOM 715 O O . MET A 1 93 ? -12.205 -4.822 8.584 1.00 98.19 93 MET A O 1
ATOM 719 N N . TYR A 1 94 ? -10.165 -4.223 9.313 1.00 98.31 94 TYR A N 1
ATOM 720 C CA . TYR A 1 94 ? -9.633 -3.788 8.027 1.00 98.31 94 TYR A CA 1
ATOM 721 C C . TYR A 1 94 ? -8.504 -4.711 7.586 1.00 98.31 94 TYR A C 1
ATOM 723 O O . TYR A 1 94 ? -7.634 -5.069 8.377 1.00 98.31 94 TYR A O 1
ATOM 731 N N . VAL A 1 95 ? -8.508 -5.082 6.312 1.00 97.31 95 VAL A N 1
ATOM 732 C CA . VAL A 1 95 ? -7.407 -5.802 5.667 1.00 97.31 95 VAL A CA 1
ATOM 733 C C . VAL A 1 95 ? -7.026 -5.020 4.424 1.00 97.31 95 VAL A C 1
ATOM 735 O O . VAL A 1 95 ? -7.899 -4.669 3.623 1.00 97.31 95 VAL A O 1
ATOM 738 N N . ILE A 1 96 ? -5.738 -4.730 4.269 1.00 97.88 96 ILE A N 1
ATOM 739 C CA . ILE A 1 96 ? -5.236 -4.023 3.094 1.00 97.88 96 ILE A CA 1
ATOM 740 C C . ILE A 1 96 ? -4.631 -5.044 2.135 1.00 97.88 96 ILE A C 1
ATOM 742 O O . ILE A 1 96 ? -3.831 -5.881 2.538 1.00 97.88 96 ILE A O 1
ATOM 746 N N . TYR A 1 97 ? -5.011 -4.957 0.866 1.00 96.81 97 TYR A N 1
ATOM 747 C CA . TYR A 1 97 ? -4.397 -5.675 -0.242 1.00 96.81 97 TYR A CA 1
ATOM 748 C C . TYR A 1 97 ? -3.572 -4.676 -1.048 1.00 96.81 97 TYR A C 1
ATOM 750 O O . TYR A 1 97 ? -4.117 -3.874 -1.814 1.00 96.81 97 TYR A O 1
ATOM 758 N N . HIS A 1 98 ? -2.263 -4.678 -0.821 1.00 97.25 98 HIS A N 1
ATOM 759 C CA . HIS A 1 98 ? -1.345 -3.777 -1.495 1.00 97.25 98 HIS A CA 1
ATOM 760 C C . HIS A 1 98 ? -0.830 -4.421 -2.781 1.00 97.25 98 HIS A C 1
ATOM 762 O O . HIS A 1 98 ? -0.205 -5.478 -2.760 1.00 97.25 98 HIS A O 1
ATOM 768 N N . VAL A 1 99 ? -1.124 -3.788 -3.913 1.00 97.44 99 VAL A N 1
ATOM 769 C CA . VAL A 1 99 ? -0.637 -4.194 -5.229 1.00 97.44 99 VAL A CA 1
ATOM 770 C C . VAL A 1 99 ? 0.703 -3.513 -5.472 1.00 97.44 99 VAL A C 1
ATOM 772 O O . VAL A 1 99 ? 0.770 -2.293 -5.582 1.00 97.44 99 VAL A O 1
ATOM 775 N N . ASN A 1 100 ? 1.765 -4.296 -5.605 1.00 96.69 100 ASN A N 1
ATOM 776 C CA . ASN A 1 100 ? 3.101 -3.795 -5.889 1.00 96.69 100 ASN A CA 1
ATOM 777 C C . ASN A 1 100 ? 3.489 -4.147 -7.330 1.00 96.69 100 ASN A C 1
ATOM 779 O O . ASN A 1 100 ? 3.904 -5.266 -7.635 1.00 96.69 100 ASN A O 1
ATOM 783 N N . VAL A 1 101 ? 3.321 -3.187 -8.242 1.00 97.44 101 VAL A N 1
ATOM 784 C CA . VAL A 1 101 ? 3.665 -3.358 -9.660 1.00 97.44 101 VAL A CA 1
ATOM 785 C C . VAL A 1 101 ? 5.172 -3.222 -9.849 1.00 97.44 101 VAL A C 1
ATOM 787 O O . VAL A 1 101 ? 5.741 -2.147 -9.668 1.00 97.44 101 VAL A O 1
ATOM 790 N N . THR A 1 102 ? 5.818 -4.285 -10.317 1.00 96.19 102 THR A N 1
ATOM 791 C CA . THR A 1 102 ? 7.256 -4.282 -10.628 1.00 96.19 102 THR A CA 1
ATOM 792 C C . THR A 1 102 ? 7.522 -4.108 -12.123 1.00 96.19 102 THR A C 1
ATOM 794 O O . THR A 1 102 ? 8.597 -3.650 -12.523 1.00 96.19 102 THR A O 1
ATOM 797 N N . LYS A 1 103 ? 6.536 -4.404 -12.981 1.00 94.75 103 LYS A N 1
ATOM 798 C CA . LYS A 1 103 ? 6.659 -4.259 -14.435 1.00 94.75 103 LYS A 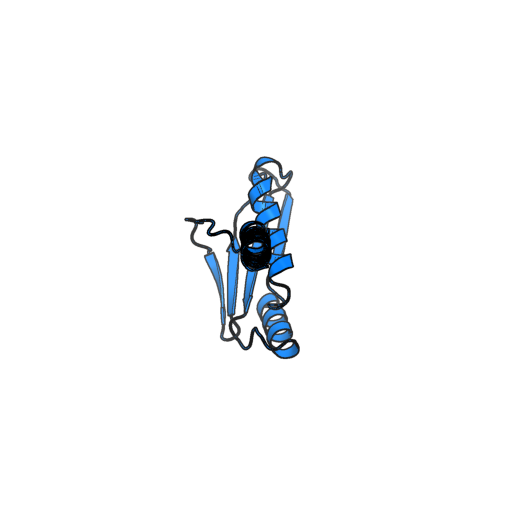CA 1
ATOM 799 C C . LYS A 1 103 ? 6.364 -2.833 -14.893 1.00 94.75 103 LYS A C 1
ATOM 801 O O . LYS A 1 103 ? 5.232 -2.361 -14.840 1.00 94.75 103 LYS A O 1
ATOM 806 N N . THR A 1 104 ? 7.385 -2.168 -15.435 1.00 95.06 104 THR A N 1
ATOM 807 C CA . THR A 1 104 ? 7.288 -0.808 -16.007 1.00 95.06 104 THR A CA 1
ATOM 808 C C . THR A 1 104 ? 6.570 0.216 -15.100 1.00 95.06 104 THR A C 1
ATOM 810 O O . THR A 1 104 ? 5.719 0.954 -15.593 1.00 95.06 104 THR A O 1
ATOM 813 N N . PRO A 1 105 ? 6.883 0.300 -13.791 1.00 93.25 105 PRO A N 1
ATOM 814 C CA . PRO A 1 105 ? 6.103 1.102 -12.843 1.00 93.25 105 PRO A CA 1
ATOM 815 C C . PRO A 1 105 ? 6.161 2.613 -13.114 1.00 93.25 105 PRO A C 1
ATOM 817 O O . PRO A 1 105 ? 5.253 3.344 -12.738 1.00 93.25 105 PRO A O 1
ATOM 820 N N . SER A 1 106 ? 7.207 3.097 -13.786 1.00 96.12 106 SER A N 1
ATOM 821 C CA . SER A 1 106 ? 7.366 4.513 -14.139 1.00 96.12 106 SER A CA 1
ATOM 822 C C . SER A 1 106 ? 6.648 4.927 -15.430 1.00 96.12 106 SER A C 1
ATOM 824 O O . SER A 1 106 ? 6.554 6.120 -15.716 1.00 96.12 106 SER A O 1
ATOM 826 N N . ASP A 1 107 ? 6.148 3.973 -16.221 1.00 97.88 107 ASP A N 1
ATOM 827 C CA . ASP A 1 107 ? 5.367 4.244 -17.430 1.00 97.88 107 ASP A CA 1
ATOM 828 C C . ASP A 1 107 ? 3.897 4.427 -17.034 1.00 97.88 107 ASP A C 1
ATOM 830 O O . ASP A 1 107 ? 3.280 3.502 -16.503 1.00 97.88 107 ASP A O 1
ATOM 834 N N . TYR A 1 108 ? 3.341 5.618 -17.281 1.00 96.12 108 TYR A N 1
ATOM 835 C CA . TYR A 1 108 ? 1.985 5.962 -16.844 1.00 96.12 108 TYR A CA 1
ATOM 836 C C . TYR A 1 108 ? 0.937 4.968 -17.350 1.00 96.12 108 TYR A C 1
ATOM 838 O O . TYR A 1 108 ? 0.126 4.496 -16.563 1.00 96.12 108 TYR A O 1
ATOM 846 N N . GLU A 1 109 ? 0.958 4.603 -18.633 1.00 97.50 109 GLU A N 1
ATOM 847 C CA . GLU A 1 109 ? -0.070 3.713 -19.178 1.00 97.50 109 GLU A CA 1
ATO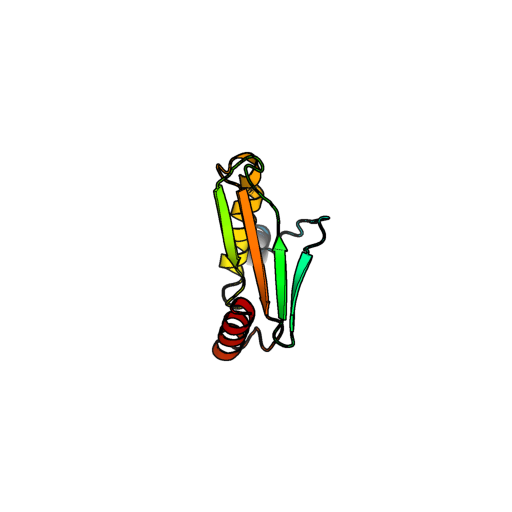M 848 C C . GLU A 1 109 ? 0.211 2.250 -18.850 1.00 97.50 109 GLU A C 1
ATOM 850 O O . GLU A 1 109 ? -0.696 1.517 -18.445 1.00 97.50 109 GLU A O 1
ATOM 855 N N . LYS A 1 110 ? 1.465 1.805 -18.996 1.00 98.06 110 LYS A N 1
ATOM 856 C CA . LYS A 1 110 ? 1.797 0.392 -18.777 1.00 98.06 110 LYS A CA 1
ATOM 857 C C . LYS A 1 110 ? 1.758 0.013 -17.306 1.00 98.06 110 LYS A C 1
ATOM 859 O O . LYS A 1 110 ? 1.205 -1.035 -16.991 1.00 98.06 110 LYS A O 1
ATOM 864 N N . GLY A 1 111 ? 2.295 0.848 -16.417 1.00 97.56 111 GLY A N 1
ATOM 865 C CA . GLY A 1 111 ? 2.264 0.614 -14.974 1.00 97.56 111 GLY A CA 1
ATOM 866 C C . GLY A 1 111 ? 0.832 0.596 -14.441 1.00 97.56 111 GLY A C 1
ATOM 867 O O . GLY A 1 111 ? 0.451 -0.326 -13.723 1.00 97.56 111 GLY A O 1
ATOM 868 N N . ARG A 1 112 ? 0.003 1.554 -14.880 1.00 97.06 112 ARG A N 1
ATOM 869 C CA . ARG A 1 112 ? -1.428 1.620 -14.546 1.00 97.06 112 ARG A CA 1
ATOM 870 C C . ARG A 1 112 ? -2.181 0.371 -15.006 1.00 97.06 112 ARG A C 1
ATOM 872 O O . ARG A 1 112 ? -2.924 -0.217 -14.228 1.00 97.06 112 ARG A O 1
ATOM 879 N N . MET A 1 113 ? -1.974 -0.063 -16.251 1.00 97.81 113 MET A N 1
ATOM 880 C CA . MET A 1 113 ? -2.609 -1.275 -16.780 1.00 97.81 113 MET A CA 1
ATOM 881 C C . MET A 1 113 ? -2.110 -2.547 -16.081 1.00 97.81 113 MET A C 1
ATOM 883 O O . MET A 1 113 ? -2.907 -3.432 -15.782 1.00 97.81 113 MET A O 1
ATOM 887 N N . ALA A 1 114 ? -0.809 -2.642 -15.795 1.00 97.56 114 ALA A N 1
ATOM 888 C CA . ALA A 1 1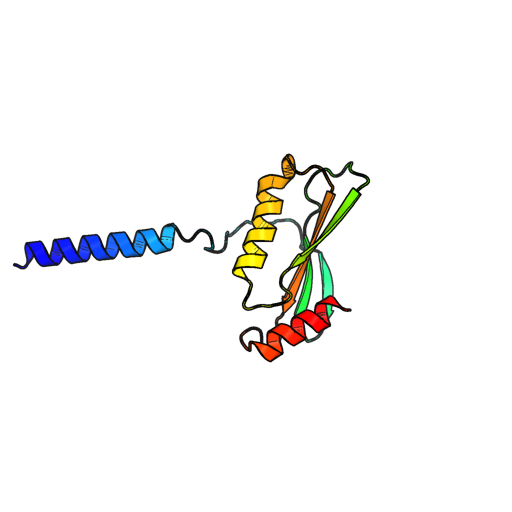14 ? -0.229 -3.784 -15.096 1.00 97.56 114 ALA A CA 1
ATOM 889 C C . ALA A 1 114 ? -0.855 -3.963 -13.708 1.00 97.56 114 ALA A C 1
ATOM 891 O O . ALA A 1 114 ? -1.309 -5.061 -13.395 1.00 97.56 114 ALA A O 1
ATOM 892 N N . GLY A 1 115 ? -0.974 -2.889 -12.922 1.00 96.81 115 GLY A N 1
ATOM 893 C CA . GLY A 1 115 ? -1.629 -2.961 -11.616 1.00 96.81 115 GLY A CA 1
ATOM 894 C C . GLY A 1 115 ? -3.125 -3.258 -11.702 1.00 96.81 115 GLY A C 1
ATOM 895 O O . GLY A 1 115 ? -3.628 -4.052 -10.911 1.00 96.81 115 GLY A O 1
ATOM 896 N N . GLN A 1 116 ? -3.837 -2.719 -12.701 1.00 95.88 116 GLN A N 1
ATOM 897 C CA . GLN A 1 116 ? -5.248 -3.064 -12.941 1.00 95.88 116 GLN A CA 1
ATOM 898 C C . GLN A 1 116 ? -5.447 -4.551 -13.268 1.00 95.88 116 GLN A C 1
ATOM 900 O O . GLN A 1 116 ? -6.414 -5.157 -12.809 1.00 95.88 116 GLN A O 1
ATOM 905 N N . ILE A 1 117 ? -4.549 -5.147 -14.057 1.00 96.62 117 ILE A N 1
ATOM 906 C CA . ILE A 1 117 ? -4.596 -6.578 -14.385 1.00 96.62 117 ILE A CA 1
ATOM 907 C C . ILE A 1 117 ? -4.247 -7.420 -13.159 1.00 96.62 117 ILE A C 1
ATOM 909 O O . ILE A 1 117 ? -4.946 -8.396 -12.893 1.00 96.62 117 ILE A O 1
ATOM 913 N N . LEU A 1 118 ? -3.197 -7.041 -12.428 1.00 95.44 118 LEU A N 1
ATOM 914 C CA . LEU A 1 118 ? -2.730 -7.754 -11.242 1.00 95.44 118 LEU A CA 1
ATOM 915 C C . LEU A 1 118 ? -3.809 -7.788 -10.149 1.00 95.44 118 LEU A C 1
ATOM 917 O O . LEU A 1 118 ? -4.083 -8.846 -9.601 1.00 95.44 118 LEU A O 1
ATOM 921 N N . ALA A 1 119 ? -4.514 -6.676 -9.922 1.00 94.00 119 ALA A N 1
ATOM 922 C CA . ALA A 1 119 ? -5.609 -6.587 -8.951 1.00 94.00 119 ALA A CA 1
ATOM 923 C C . ALA A 1 119 ? -6.868 -7.405 -9.318 1.00 94.00 119 ALA A C 1
ATOM 925 O O . ALA A 1 119 ? -7.763 -7.553 -8.488 1.00 94.00 119 ALA A O 1
ATOM 926 N N . ARG A 1 120 ? -6.988 -7.883 -10.566 1.00 92.75 120 ARG A N 1
ATOM 927 C CA . ARG A 1 120 ? -8.150 -8.650 -11.058 1.00 92.75 120 ARG A CA 1
ATOM 928 C C . ARG A 1 120 ? -7.965 -10.169 -10.951 1.00 92.75 120 ARG A C 1
ATOM 930 O O . ARG A 1 120 ? -8.900 -10.899 -11.285 1.00 92.75 120 ARG A O 1
ATOM 937 N N . ARG A 1 121 ? -6.758 -10.634 -10.640 1.00 80.62 121 ARG A N 1
ATOM 938 C CA . ARG A 1 121 ? -6.402 -12.059 -10.586 1.00 80.62 121 ARG A CA 1
ATOM 939 C C . ARG A 1 121 ? -6.643 -12.603 -9.186 1.00 80.62 121 ARG A C 1
ATOM 941 O O . ARG A 1 121 ? -7.120 -13.755 -9.122 1.00 80.62 121 ARG A O 1
#

pLDDT: mean 88.39, std 15.72, range [40.03, 98.62]

Sequence (121 aa):
MRRKLILTLLVLTLITATYHLMDPFAPSQGIHESPDDVIGSDELGTVERLGPYGNHDSSIRIAIITGIHPLEAKAHSAMIQAVEENSDSLRYMYVIYHVNVTKTPSDYEKGRMAGQILARR

Secondary structure (DSSP, 8-state):
-HHHHHHHHHHHHHHHHHHHHT-TTS-------S--EEEEEETTEEEEEEEEEE-TT-S-EEEEEE-SSGGGHHHHHHHHHHHHHTGGG-SSEEEEEEEEE-SSTTSHHHHHHHHHHHTT-